Protein AF-A0A6J4V0L8-F1 (afdb_monomer)

Solvent-accessible surface area (backbone atoms only — not comparable to full-atom values): 10646 Å² total; per-residue (Å²): 138,89,77,54,76,63,41,54,50,49,51,54,47,43,74,77,41,36,65,67,68,64,63,65,54,92,87,59,83,80,76,45,71,62,44,50,62,72,48,39,64,60,46,48,53,51,47,26,63,73,67,69,48,90,54,61,67,59,54,55,60,49,71,51,46,66,70,88,64,70,88,82,52,56,73,68,59,44,50,50,42,61,62,67,74,52,66,67,54,38,51,46,66,67,51,53,67,58,80,78,50,54,73,67,57,45,47,61,35,38,54,52,34,54,76,58,66,43,70,53,59,52,73,92,54,89,58,65,38,69,93,61,48,82,76,66,94,78,67,88,80,75,70,78,78,82,76,76,86,85,82,80,82,89,81,80,80,87,84,88,80,90,88,136

Secondary structure (DSSP, 8-state):
----HHHHHHHHHHHHHHHHHHS--TTS----HHHHHH-HHHHHHHHHHHTT-S-HHHHHHHHTS--S-TTSS-HHHHHHHHT---HHHHHHHHHGGGGG--HHHHHHHHHHHHHTT--S--TT-SS--GGG--PPTTGGGS-PPPPP----------------

Organism: NCBI:txid543023

Structure (mmCIF, N/CA/C/O backbone):
data_AF-A0A6J4V0L8-F1
#
_entry.id   AF-A0A6J4V0L8-F1
#
lo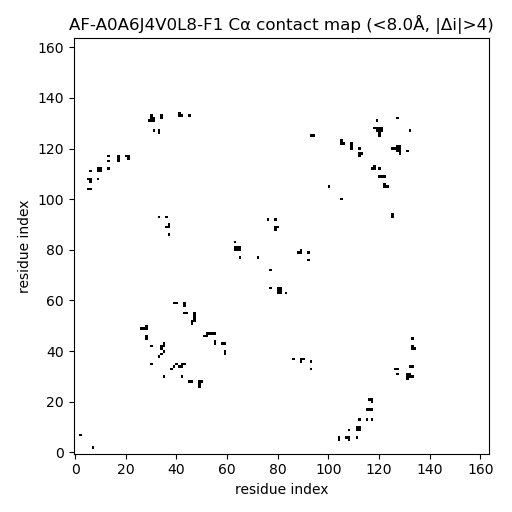op_
_atom_site.group_PDB
_atom_site.id
_atom_site.type_symbol
_atom_site.label_atom_id
_atom_site.label_alt_id
_atom_site.label_comp_id
_atom_site.label_asym_id
_atom_site.label_entity_id
_atom_site.label_seq_id
_atom_site.pdbx_PDB_ins_code
_atom_site.Cartn_x
_atom_site.Cartn_y
_atom_site.Cartn_z
_atom_site.occupancy
_atom_site.B_iso_or_equiv
_atom_site.auth_seq_id
_atom_site.auth_comp_id
_atom_site.auth_asym_id
_atom_site.auth_atom_id
_atom_site.pdbx_PDB_model_num
ATOM 1 N N . LYS A 1 1 ? -21.314 11.875 13.851 1.00 51.97 1 LYS A N 1
ATOM 2 C CA . LYS A 1 1 ? -20.518 10.687 13.456 1.00 51.97 1 LYS A CA 1
ATOM 3 C C . LYS A 1 1 ? -19.274 10.633 14.338 1.00 51.97 1 LYS A C 1
ATOM 5 O O . LYS A 1 1 ? -18.525 11.602 14.340 1.00 51.97 1 LYS A O 1
ATOM 10 N N . SER A 1 2 ? -19.126 9.577 15.136 1.00 79.38 2 SER A N 1
ATOM 11 C CA . SER A 1 2 ? -17.981 9.306 16.020 1.00 79.38 2 SER A CA 1
ATOM 12 C C . SER A 1 2 ? -16.855 8.596 15.253 1.00 79.38 2 SER A C 1
ATOM 14 O O . SER A 1 2 ? -17.105 8.007 14.205 1.00 79.38 2 SER A O 1
ATOM 16 N N . GLY A 1 3 ? -15.617 8.694 15.739 1.00 83.56 3 GLY A N 1
ATOM 17 C CA . GLY A 1 3 ? -14.432 8.046 15.157 1.00 83.56 3 GLY A CA 1
ATOM 18 C C . GLY A 1 3 ? -13.237 8.997 15.079 1.00 83.56 3 GLY A C 1
ATOM 19 O O . GLY A 1 3 ? -13.414 10.189 14.820 1.00 83.56 3 GLY A O 1
ATOM 20 N N . SER A 1 4 ? -12.030 8.491 15.320 1.00 93.38 4 SER A N 1
ATOM 21 C CA . SER A 1 4 ? -10.771 9.236 15.243 1.00 93.38 4 SER A CA 1
ATOM 22 C C . SER A 1 4 ? -10.472 9.695 13.811 1.00 93.38 4 SER A C 1
ATOM 24 O O . SER A 1 4 ? -11.084 9.248 12.836 1.00 93.38 4 SER A O 1
ATOM 26 N N . LYS A 1 5 ? -9.516 10.618 13.650 1.00 93.94 5 LYS A N 1
ATOM 27 C CA . LYS A 1 5 ? -9.082 11.061 12.315 1.00 93.94 5 LYS A CA 1
ATOM 28 C C . LYS A 1 5 ? -8.526 9.892 11.491 1.00 93.94 5 LYS A C 1
ATOM 30 O O . LYS A 1 5 ? -8.813 9.828 10.300 1.00 93.94 5 LYS A O 1
ATOM 35 N N . LEU A 1 6 ? -7.790 8.980 12.132 1.00 94.56 6 LEU A N 1
ATOM 36 C CA . LEU A 1 6 ? -7.245 7.783 11.496 1.00 94.56 6 LEU A CA 1
ATOM 37 C C . LEU A 1 6 ? -8.363 6.852 11.022 1.00 94.56 6 LEU A C 1
ATOM 39 O O . LEU A 1 6 ? -8.401 6.526 9.844 1.00 94.56 6 LEU A O 1
ATOM 43 N N . GLN A 1 7 ? -9.317 6.509 11.895 1.00 96.00 7 GLN A N 1
ATOM 44 C CA . GLN A 1 7 ? -10.441 5.629 11.550 1.00 96.00 7 GLN A CA 1
ATOM 45 C C . GLN A 1 7 ? -11.244 6.165 10.365 1.00 96.00 7 GLN A C 1
ATOM 47 O O . GLN A 1 7 ? -11.571 5.423 9.446 1.00 96.00 7 GLN A O 1
ATOM 52 N N . ARG A 1 8 ? -11.528 7.474 10.348 1.00 96.19 8 ARG A N 1
ATOM 53 C CA . ARG A 1 8 ? -12.232 8.101 9.220 1.00 96.19 8 ARG A CA 1
ATOM 54 C C . ARG A 1 8 ? -11.422 8.039 7.925 1.00 96.19 8 ARG A C 1
ATOM 56 O O . ARG A 1 8 ? -12.012 7.829 6.875 1.00 96.19 8 ARG A O 1
ATOM 63 N N . GLY A 1 9 ? -10.103 8.213 8.003 1.00 95.56 9 GLY A N 1
ATOM 64 C CA . GLY A 1 9 ? -9.216 8.084 6.846 1.00 95.56 9 GLY A CA 1
ATOM 65 C C . GLY A 1 9 ? -9.132 6.650 6.322 1.00 95.56 9 GLY A C 1
ATOM 66 O O . GLY A 1 9 ? -9.205 6.441 5.118 1.00 95.56 9 GLY A O 1
ATOM 67 N N . VAL A 1 10 ? -9.040 5.661 7.213 1.00 96.00 10 VAL A N 1
ATOM 68 C CA . VAL A 1 10 ? -9.024 4.238 6.840 1.00 96.00 10 VAL A CA 1
ATOM 69 C C . VAL A 1 10 ? -10.362 3.814 6.245 1.00 96.00 10 VAL A C 1
ATOM 71 O O . VAL A 1 10 ? -10.379 3.138 5.224 1.00 96.00 10 VAL A O 1
ATOM 74 N N . LEU A 1 11 ? -11.480 4.268 6.816 1.00 96.50 11 LEU A N 1
ATOM 75 C CA . LEU A 1 11 ? -12.808 4.038 6.250 1.00 96.50 11 LEU A CA 1
ATOM 76 C C . LEU A 1 11 ? -12.931 4.619 4.835 1.00 96.50 11 LEU A C 1
ATOM 78 O O . LEU A 1 11 ? -13.368 3.919 3.930 1.00 96.50 11 LEU A O 1
ATOM 82 N N . ASP A 1 12 ? -12.532 5.878 4.637 1.00 96.88 12 ASP A N 1
ATOM 83 C CA . ASP A 1 12 ? -12.536 6.522 3.316 1.00 96.88 12 ASP A CA 1
ATOM 84 C C . ASP A 1 12 ? -11.662 5.761 2.310 1.00 96.88 12 ASP A C 1
ATOM 86 O O . ASP A 1 12 ? -12.068 5.502 1.177 1.00 96.88 12 ASP A O 1
ATOM 90 N N . TRP A 1 13 ? -10.487 5.307 2.748 1.00 96.12 13 TRP A N 1
ATOM 91 C CA . TRP A 1 13 ? -9.620 4.470 1.931 1.00 96.12 13 TRP A CA 1
ATOM 92 C C . TRP A 1 13 ? -10.283 3.132 1.568 1.00 96.12 13 TRP A C 1
ATOM 94 O O . TRP A 1 13 ? -10.241 2.742 0.401 1.00 96.12 13 TRP A O 1
ATOM 104 N N . CYS A 1 14 ? -10.954 2.459 2.508 1.00 96.25 14 CYS A N 1
ATOM 105 C CA . CYS A 1 14 ? -11.680 1.212 2.237 1.00 96.25 14 CYS A CA 1
ATOM 106 C C . CYS A 1 14 ? -12.813 1.418 1.229 1.00 96.25 14 CYS A C 1
ATOM 108 O O . CYS A 1 14 ? -13.003 0.595 0.337 1.00 96.25 14 CYS A O 1
ATOM 110 N N . LEU A 1 15 ? -13.547 2.527 1.327 1.00 95.25 15 LEU A N 1
ATOM 111 C CA . LEU A 1 15 ? -14.619 2.844 0.383 1.00 95.25 15 LEU A CA 1
ATOM 112 C C . LEU A 1 15 ? -14.095 2.984 -1.053 1.00 95.25 15 LEU A C 1
ATOM 114 O O . LEU A 1 15 ? -14.767 2.549 -1.982 1.00 95.25 15 LEU A O 1
ATOM 118 N N . HIS A 1 16 ? -12.887 3.523 -1.235 1.00 93.81 16 HIS A N 1
ATOM 119 C CA . HIS A 1 16 ? -12.269 3.655 -2.556 1.00 93.81 16 HIS A CA 1
ATOM 120 C C . HIS A 1 16 ? -11.556 2.386 -3.051 1.00 93.81 16 HIS A C 1
ATOM 122 O O . HIS A 1 16 ? -11.431 2.209 -4.260 1.00 93.81 16 HIS A O 1
ATOM 128 N N . ASN A 1 17 ? -11.071 1.519 -2.153 1.00 94.38 17 ASN A N 1
ATOM 129 C CA . ASN A 1 17 ? -10.163 0.421 -2.518 1.00 94.38 17 ASN A CA 1
ATOM 130 C C . ASN A 1 17 ? -10.715 -0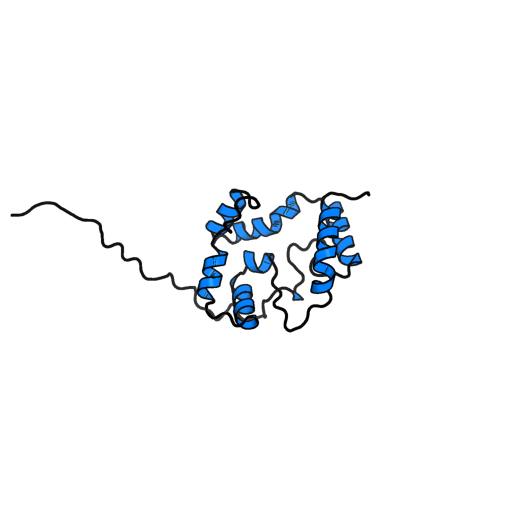.989 -2.250 1.00 94.38 17 ASN A C 1
ATOM 132 O O . ASN A 1 17 ? -10.101 -1.964 -2.667 1.00 94.38 17 ASN A O 1
ATOM 136 N N . SER A 1 18 ? -11.858 -1.134 -1.578 1.00 92.44 18 SER A N 1
ATOM 137 C CA . SER A 1 18 ? -12.388 -2.453 -1.194 1.00 92.44 18 SER A CA 1
ATOM 138 C C . SER A 1 18 ? -12.694 -3.355 -2.385 1.00 92.44 18 SER A C 1
ATOM 140 O O . SER A 1 18 ? -12.237 -4.492 -2.400 1.00 92.44 18 SER A O 1
ATOM 142 N N . VAL A 1 19 ? -13.415 -2.855 -3.390 1.00 91.25 19 VAL A N 1
ATOM 143 C CA . VAL A 1 19 ? -13.728 -3.619 -4.610 1.00 91.25 19 VAL A CA 1
ATOM 144 C C . VAL A 1 19 ? -12.450 -4.084 -5.318 1.00 91.25 19 VAL A C 1
ATOM 146 O O . VAL A 1 19 ? -12.254 -5.294 -5.415 1.00 91.25 19 VAL A O 1
ATOM 149 N N . PRO A 1 20 ? -11.525 -3.187 -5.726 1.00 91.00 20 PRO A N 1
ATOM 150 C CA . PRO A 1 20 ? -10.331 -3.615 -6.445 1.00 91.00 20 PRO A CA 1
ATOM 151 C C . PRO A 1 20 ? -9.411 -4.537 -5.635 1.00 91.00 20 PRO A C 1
ATOM 153 O O . PRO A 1 20 ? -8.681 -5.316 -6.230 1.00 91.00 20 PRO A O 1
ATOM 156 N N . LEU A 1 21 ? -9.414 -4.467 -4.299 1.00 90.12 21 LEU A N 1
ATOM 157 C CA . LEU A 1 21 ? -8.565 -5.327 -3.466 1.00 90.12 21 LEU A CA 1
ATOM 158 C C . LEU A 1 21 ? -9.176 -6.696 -3.159 1.00 90.12 21 LEU A C 1
ATOM 160 O O . LEU A 1 21 ? -8.433 -7.646 -2.912 1.00 90.12 21 LEU A O 1
ATOM 164 N N . ARG A 1 22 ? -10.505 -6.805 -3.162 1.00 87.31 22 ARG A N 1
ATOM 165 C CA . ARG A 1 22 ? -11.209 -8.078 -2.957 1.00 87.31 22 ARG A CA 1
ATOM 166 C C . ARG A 1 22 ? -11.311 -8.890 -4.236 1.00 87.31 22 ARG A C 1
ATOM 168 O O . ARG A 1 22 ? -11.246 -10.113 -4.192 1.00 87.31 22 ARG A O 1
ATOM 175 N N . GLU A 1 23 ? -11.457 -8.204 -5.359 1.00 89.81 23 GLU A N 1
ATOM 176 C CA . GLU A 1 23 ? -11.699 -8.802 -6.671 1.00 89.81 23 GLU A CA 1
ATOM 177 C C . GLU A 1 23 ? -10.454 -8.686 -7.554 1.00 89.81 23 GLU A C 1
ATOM 179 O O . GLU A 1 23 ? -10.546 -8.393 -8.739 1.00 89.81 23 GLU A O 1
ATOM 184 N N . ILE A 1 24 ? -9.264 -8.882 -6.972 1.00 89.75 24 ILE A N 1
ATOM 185 C CA . ILE A 1 24 ? -8.016 -8.822 -7.738 1.00 89.75 24 ILE A CA 1
ATOM 186 C C . ILE A 1 24 ? -8.018 -9.925 -8.785 1.00 89.75 24 ILE A C 1
ATOM 188 O O . ILE A 1 24 ? -7.971 -11.117 -8.467 1.00 89.75 24 ILE A O 1
ATOM 192 N N . GLU A 1 25 ? -7.997 -9.503 -10.040 1.00 88.12 25 GLU A N 1
ATOM 193 C CA . GLU A 1 25 ? -7.882 -10.393 -11.177 1.00 88.12 25 GLU A CA 1
ATOM 194 C C . GLU A 1 25 ? -6.419 -10.608 -11.571 1.00 88.12 25 GLU A C 1
ATOM 196 O O . GLU A 1 25 ? -5.523 -9.799 -11.315 1.00 88.12 25 GLU A O 1
ATOM 201 N N . SER A 1 26 ? -6.161 -11.750 -12.207 1.00 84.69 26 SER A N 1
ATOM 202 C CA . SER A 1 26 ? -4.801 -12.159 -12.566 1.00 84.69 26 SER A CA 1
ATOM 203 C C . SER A 1 26 ? -4.133 -11.248 -13.596 1.00 84.69 26 SER A C 1
ATOM 205 O O . SER A 1 26 ? -2.911 -11.273 -13.716 1.00 84.69 26 SER A O 1
ATOM 207 N N . ASP A 1 27 ? -4.898 -10.470 -14.359 1.00 87.69 27 ASP A N 1
ATOM 208 C CA . ASP A 1 27 ? -4.447 -9.521 -15.378 1.00 87.69 27 ASP A CA 1
ATOM 209 C C . ASP A 1 27 ? -4.130 -8.128 -14.805 1.00 87.69 27 ASP A C 1
ATOM 211 O O . ASP A 1 27 ? -3.500 -7.319 -15.487 1.00 87.69 27 ASP A O 1
ATOM 215 N N . TRP A 1 28 ? -4.448 -7.868 -13.537 1.00 92.25 28 TRP A N 1
ATOM 216 C CA . TRP A 1 28 ? -4.132 -6.599 -12.893 1.00 92.25 28 TRP A CA 1
ATOM 217 C C . TRP A 1 28 ? -2.666 -6.532 -12.460 1.00 92.25 28 TRP A C 1
ATOM 219 O O . TRP A 1 28 ? -2.067 -7.512 -12.012 1.00 92.25 28 TRP A O 1
ATOM 229 N N . ALA A 1 29 ? -2.074 -5.344 -12.585 1.00 91.94 29 ALA A N 1
ATOM 230 C CA . ALA A 1 29 ? -0.737 -5.057 -12.079 1.00 91.94 29 ALA A CA 1
ATOM 231 C C . ALA A 1 29 ? -0.850 -4.432 -10.682 1.00 91.94 29 ALA A C 1
ATOM 233 O O . ALA A 1 29 ? -1.125 -3.237 -10.550 1.00 91.94 29 ALA A O 1
ATOM 234 N N . VAL A 1 30 ? -0.658 -5.237 -9.635 1.00 92.69 30 VAL A N 1
ATOM 235 C CA . VAL A 1 30 ? -0.769 -4.780 -8.243 1.00 92.69 30 VAL A CA 1
ATOM 236 C C . VAL A 1 30 ? 0.620 -4.585 -7.656 1.00 92.69 30 VAL A C 1
ATOM 238 O O . VAL A 1 30 ? 1.441 -5.499 -7.625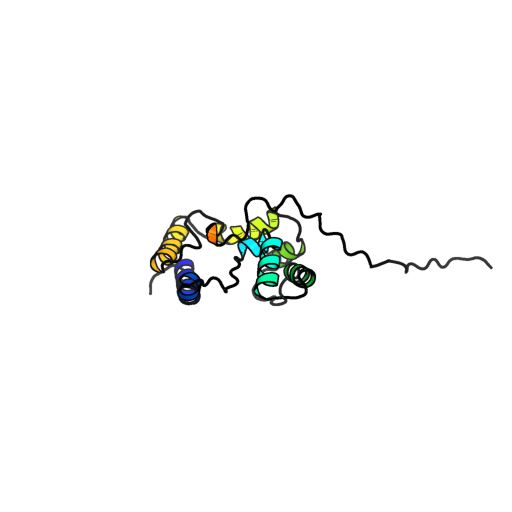 1.00 92.69 30 VAL A O 1
ATOM 241 N N . VAL A 1 31 ? 0.880 -3.376 -7.168 1.00 93.44 31 VAL A N 1
ATOM 242 C CA . VAL A 1 31 ? 2.151 -3.003 -6.549 1.00 93.44 31 VAL A CA 1
ATOM 243 C C . VAL A 1 31 ? 1.873 -2.223 -5.275 1.00 93.44 31 VAL A C 1
ATOM 245 O O . VAL A 1 31 ? 1.040 -1.318 -5.258 1.00 93.44 31 VAL A O 1
ATOM 248 N N . THR A 1 32 ? 2.598 -2.547 -4.211 1.00 93.50 32 THR A N 1
ATOM 249 C CA . 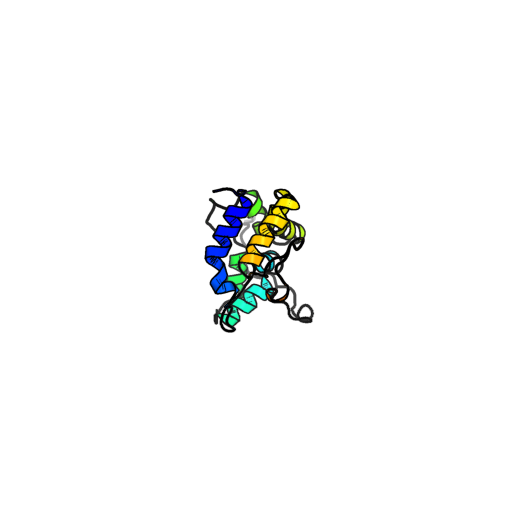THR A 1 32 ? 2.493 -1.849 -2.929 1.00 93.50 32 THR A CA 1
ATOM 250 C C . THR A 1 32 ? 3.484 -0.693 -2.853 1.00 93.50 32 THR A C 1
ATOM 252 O O . THR A 1 32 ? 4.573 -0.721 -3.439 1.00 93.50 32 THR A O 1
ATOM 255 N N . TYR A 1 33 ? 3.112 0.353 -2.118 1.00 91.56 33 TYR A N 1
ATOM 256 C CA . TYR A 1 33 ? 3.979 1.512 -1.923 1.00 91.56 33 TYR A CA 1
ATOM 257 C C . TYR A 1 33 ? 5.286 1.115 -1.221 1.00 91.56 33 TYR A C 1
ATOM 259 O O . TYR A 1 33 ? 6.367 1.572 -1.589 1.00 91.56 33 TYR A O 1
ATOM 267 N N . GLU A 1 34 ? 5.199 0.210 -0.251 1.00 92.56 34 GLU A N 1
ATOM 268 C CA . GLU A 1 34 ? 6.328 -0.301 0.514 1.00 92.56 34 GLU A CA 1
ATOM 269 C C . GLU A 1 34 ? 7.321 -1.039 -0.385 1.00 92.56 34 GLU A C 1
ATOM 271 O O . GLU A 1 34 ? 8.526 -0.818 -0.260 1.00 92.56 34 GLU A O 1
ATOM 276 N N . GLN A 1 35 ? 6.841 -1.849 -1.337 1.00 91.81 35 GLN A N 1
ATOM 277 C CA . GLN A 1 35 ? 7.700 -2.492 -2.332 1.00 91.81 35 GLN A CA 1
ATOM 278 C C . GLN A 1 35 ? 8.394 -1.442 -3.205 1.00 91.81 35 GLN A C 1
ATOM 280 O O . GLN A 1 35 ? 9.610 -1.506 -3.367 1.00 91.81 35 GLN A O 1
ATOM 285 N N . LEU A 1 36 ? 7.665 -0.448 -3.724 1.00 89.44 36 LEU A N 1
ATOM 286 C CA . LEU A 1 36 ? 8.253 0.611 -4.557 1.00 89.44 36 LEU A CA 1
ATOM 287 C C . LEU A 1 36 ? 9.342 1.402 -3.825 1.00 89.44 36 LEU A C 1
ATOM 289 O O . LEU A 1 36 ? 10.357 1.748 -4.424 1.00 89.44 36 LEU A O 1
ATOM 293 N N . VAL A 1 37 ? 9.158 1.677 -2.534 1.00 86.69 37 VAL A N 1
ATOM 294 C CA . VAL A 1 37 ? 10.134 2.430 -1.738 1.00 86.69 37 VAL A CA 1
ATOM 295 C C . VAL A 1 37 ? 11.327 1.563 -1.342 1.00 86.69 37 VAL A C 1
ATOM 297 O O . VAL A 1 37 ? 12.478 1.981 -1.489 1.00 86.69 37 VAL A O 1
ATOM 300 N N . LEU A 1 38 ? 11.081 0.359 -0.824 1.00 87.62 38 LEU A N 1
ATOM 301 C CA . LEU A 1 38 ? 12.129 -0.485 -0.250 1.00 87.62 38 LEU A CA 1
ATOM 302 C C . LEU A 1 38 ? 12.894 -1.254 -1.328 1.00 87.62 38 LEU A C 1
ATOM 304 O O . LEU A 1 38 ? 14.122 -1.300 -1.294 1.00 87.62 38 LEU A O 1
ATOM 308 N N . LYS A 1 39 ? 12.181 -1.814 -2.306 1.00 88.81 39 LYS A N 1
ATOM 309 C CA . LYS A 1 39 ? 12.713 -2.704 -3.343 1.00 88.81 39 LYS A CA 1
ATOM 310 C C . LYS A 1 39 ? 12.045 -2.411 -4.703 1.00 88.81 39 LYS A C 1
ATOM 312 O O . LYS A 1 39 ? 11.242 -3.210 -5.189 1.00 88.81 39 LYS A O 1
ATOM 317 N N . PRO A 1 40 ? 12.381 -1.274 -5.344 1.00 88.44 40 PRO A N 1
ATOM 318 C CA . PRO A 1 40 ? 11.712 -0.810 -6.563 1.00 88.44 40 PRO A CA 1
ATOM 319 C C . PRO A 1 40 ? 11.906 -1.721 -7.777 1.00 88.44 40 PRO A C 1
ATOM 321 O O . PRO A 1 40 ? 11.059 -1.721 -8.661 1.00 88.44 40 PRO A O 1
ATOM 324 N N . ARG A 1 41 ? 13.008 -2.481 -7.849 1.00 88.62 41 ARG A N 1
ATOM 325 C CA . ARG A 1 41 ? 13.346 -3.322 -9.013 1.00 88.62 41 ARG A CA 1
ATOM 326 C C . ARG A 1 41 ? 12.254 -4.361 -9.325 1.00 88.62 41 ARG A C 1
ATOM 328 O O . ARG A 1 41 ? 11.646 -4.206 -10.380 1.00 88.62 41 ARG A O 1
ATOM 335 N N . PRO A 1 42 ? 11.887 -5.284 -8.407 1.00 91.62 42 PRO A N 1
ATOM 336 C CA . PRO A 1 42 ? 10.783 -6.222 -8.640 1.00 91.62 42 PRO A CA 1
ATOM 337 C C . PRO A 1 42 ? 9.472 -5.557 -9.073 1.00 91.62 42 PRO A C 1
ATOM 339 O O . PRO A 1 42 ? 8.768 -6.067 -9.939 1.00 91.62 42 PRO A O 1
ATOM 342 N N . ALA A 1 43 ? 9.146 -4.396 -8.497 1.00 91.50 43 ALA A N 1
ATOM 343 C CA . ALA A 1 43 ? 7.941 -3.655 -8.852 1.00 91.50 43 ALA A CA 1
ATOM 344 C C . ALA A 1 43 ? 7.993 -3.088 -10.278 1.00 91.50 43 ALA A C 1
ATOM 346 O O . ALA A 1 43 ? 7.012 -3.188 -11.011 1.00 91.50 43 ALA A O 1
ATOM 347 N N . ILE A 1 44 ? 9.121 -2.498 -10.681 1.00 91.19 44 ILE A N 1
ATOM 348 C CA . ILE A 1 44 ? 9.298 -1.963 -12.036 1.00 91.19 44 ILE A CA 1
ATOM 349 C C . ILE A 1 44 ? 9.311 -3.076 -13.075 1.00 91.19 44 ILE A C 1
ATOM 351 O O . ILE A 1 44 ? 8.677 -2.917 -14.115 1.00 91.19 44 ILE A O 1
ATOM 355 N N . ASP A 1 45 ? 9.985 -4.188 -12.794 1.00 90.81 45 ASP A N 1
ATOM 356 C CA . ASP A 1 45 ? 10.029 -5.326 -13.710 1.00 90.81 45 ASP A CA 1
ATOM 357 C C . ASP A 1 45 ? 8.626 -5.910 -13.905 1.00 90.81 45 ASP A C 1
ATOM 359 O O . ASP A 1 45 ? 8.175 -6.050 -15.043 1.00 90.81 45 ASP A O 1
ATOM 363 N N . HIS A 1 46 ? 7.883 -6.104 -12.808 1.00 91.75 46 HIS A N 1
ATOM 364 C CA . HIS A 1 46 ? 6.489 -6.539 -12.851 1.00 91.75 46 HIS A CA 1
ATOM 365 C C . HIS A 1 46 ? 5.603 -5.590 -13.669 1.00 91.75 46 HIS A C 1
ATOM 367 O O . HIS A 1 46 ? 4.869 -6.039 -14.547 1.00 91.75 46 HIS A O 1
ATOM 373 N N . LEU A 1 47 ? 5.684 -4.277 -13.424 1.00 92.00 47 LEU A N 1
ATOM 374 C CA . LEU A 1 47 ? 4.897 -3.284 -14.163 1.00 92.00 47 LEU A CA 1
ATOM 375 C C . LEU A 1 47 ? 5.257 -3.259 -15.648 1.00 92.00 47 LEU A C 1
ATOM 377 O O . LEU A 1 47 ? 4.365 -3.205 -16.492 1.00 92.00 47 LEU A O 1
ATOM 381 N N . ALA A 1 48 ? 6.548 -3.292 -15.975 1.00 91.88 48 ALA A N 1
ATOM 382 C CA . ALA A 1 48 ? 7.004 -3.236 -17.355 1.00 91.88 48 ALA A CA 1
ATOM 383 C C . ALA A 1 48 ? 6.569 -4.469 -18.148 1.00 91.88 48 ALA A C 1
ATOM 385 O O . ALA A 1 48 ? 6.137 -4.336 -19.288 1.00 91.88 48 ALA A O 1
ATOM 386 N N . GLU A 1 49 ? 6.627 -5.650 -17.539 1.00 90.88 49 GLU A N 1
ATOM 387 C CA . GLU A 1 49 ? 6.161 -6.887 -18.163 1.00 90.88 49 GLU A CA 1
ATOM 388 C C . GLU A 1 49 ? 4.646 -6.901 -18.318 1.00 90.88 49 GLU A C 1
ATOM 390 O O . GLU A 1 49 ? 4.140 -7.148 -19.412 1.00 90.88 49 GLU A O 1
ATOM 395 N N . LYS A 1 50 ? 3.916 -6.583 -17.244 1.00 91.88 50 LYS A N 1
ATOM 396 C CA . LYS A 1 50 ? 2.454 -6.661 -17.229 1.00 91.88 50 LYS A CA 1
ATOM 397 C C . LYS A 1 50 ? 1.797 -5.655 -18.171 1.00 91.88 50 LYS A C 1
ATOM 399 O O . LYS A 1 50 ? 0.775 -5.963 -18.773 1.00 91.88 50 LYS A O 1
ATOM 404 N N . LEU A 1 51 ? 2.392 -4.470 -18.305 1.00 92.44 51 LEU A N 1
ATOM 405 C CA . LEU A 1 51 ? 1.881 -3.372 -19.129 1.00 92.44 51 LEU A CA 1
ATOM 406 C C . LEU A 1 51 ? 2.620 -3.232 -20.472 1.00 92.44 51 LEU A C 1
ATOM 408 O O . LEU A 1 51 ? 2.408 -2.246 -21.176 1.00 92.44 51 LEU A O 1
ATOM 412 N N . ALA A 1 52 ? 3.495 -4.185 -20.817 1.00 92.31 52 ALA A N 1
ATOM 413 C CA . ALA A 1 52 ? 4.321 -4.172 -22.027 1.00 92.31 52 ALA A CA 1
ATOM 414 C C . ALA A 1 52 ? 5.077 -2.840 -22.247 1.00 92.31 52 ALA A C 1
ATOM 416 O O . ALA A 1 52 ? 5.133 -2.305 -23.357 1.00 92.31 52 ALA A O 1
ATOM 417 N N . LEU A 1 53 ? 5.658 -2.280 -21.179 1.00 90.81 53 LEU A N 1
ATOM 418 C CA . LEU A 1 53 ? 6.384 -1.011 -21.239 1.00 90.81 53 LEU A CA 1
ATOM 419 C C . LEU A 1 53 ? 7.807 -1.237 -21.778 1.00 90.81 53 LEU A C 1
ATOM 421 O O . LEU A 1 53 ? 8.545 -2.064 -21.239 1.00 90.81 53 LEU A O 1
ATOM 425 N N . PRO A 1 54 ? 8.240 -0.476 -22.798 1.00 85.44 54 PRO A N 1
ATOM 426 C CA . PRO A 1 54 ? 9.465 -0.779 -23.540 1.00 85.44 54 PRO A CA 1
ATOM 427 C C . PRO A 1 54 ? 10.766 -0.408 -22.811 1.00 85.44 54 PRO A C 1
ATOM 429 O O . PRO A 1 54 ? 11.824 -0.917 -23.169 1.00 85.44 54 PRO A O 1
ATOM 432 N N . ASP A 1 55 ? 10.721 0.478 -21.810 1.00 87.19 55 ASP A N 1
ATOM 433 C CA . ASP A 1 55 ? 11.924 1.072 -21.212 1.00 87.19 55 ASP A CA 1
ATOM 434 C C . ASP A 1 55 ? 11.901 1.033 -19.673 1.00 87.19 55 ASP A C 1
ATOM 436 O O . ASP A 1 55 ? 11.489 1.978 -18.990 1.00 87.19 55 ASP A O 1
ATOM 440 N N . ARG A 1 56 ? 12.379 -0.090 -19.123 1.00 87.50 56 ARG A N 1
ATOM 441 C CA . ARG A 1 56 ? 12.538 -0.314 -17.674 1.00 87.50 56 ARG A CA 1
ATOM 442 C C . ARG A 1 56 ? 13.499 0.689 -17.027 1.00 87.50 56 ARG A C 1
ATOM 444 O O . ARG A 1 56 ? 13.259 1.143 -15.907 1.00 87.50 56 ARG A O 1
ATOM 451 N N . ALA A 1 57 ? 14.579 1.050 -17.723 1.00 85.00 57 ALA A N 1
ATOM 452 C CA . ALA A 1 57 ? 15.608 1.943 -17.195 1.00 85.00 57 ALA A CA 1
ATOM 453 C C . ALA A 1 57 ? 15.047 3.351 -16.969 1.00 85.00 57 ALA A C 1
ATOM 455 O O . ALA A 1 57 ? 15.271 3.958 -15.919 1.00 85.00 57 ALA A O 1
ATOM 456 N N . ARG A 1 58 ? 14.234 3.836 -17.911 1.00 86.19 58 ARG A N 1
ATOM 457 C CA . ARG A 1 58 ? 13.526 5.107 -17.775 1.00 86.19 58 ARG A CA 1
ATOM 458 C C . ARG A 1 58 ? 12.526 5.096 -16.623 1.00 86.19 58 ARG A C 1
ATOM 460 O O . ARG A 1 58 ? 12.481 6.069 -15.873 1.00 86.19 58 ARG A O 1
ATOM 467 N N . LEU A 1 59 ? 11.758 4.020 -16.438 1.00 84.81 59 LEU A N 1
ATOM 468 C CA . LEU A 1 59 ? 10.842 3.897 -15.293 1.00 84.81 59 LEU A CA 1
ATOM 469 C C . LEU A 1 59 ? 11.595 3.981 -13.960 1.00 84.81 59 LEU A C 1
ATOM 471 O O . LEU A 1 59 ? 11.202 4.739 -13.071 1.00 84.81 59 LEU A O 1
ATOM 475 N N . MET A 1 60 ? 12.723 3.275 -13.854 1.00 84.12 60 MET A N 1
ATOM 476 C CA . MET A 1 60 ? 13.578 3.310 -12.668 1.00 84.12 60 MET A CA 1
ATOM 477 C C . MET A 1 60 ? 14.137 4.715 -12.395 1.00 84.12 60 MET A C 1
ATOM 479 O O . MET A 1 60 ? 14.094 5.188 -11.261 1.00 84.12 60 MET A O 1
ATOM 483 N N . ALA A 1 61 ? 14.602 5.416 -13.433 1.00 81.31 61 ALA A N 1
ATOM 484 C CA . ALA A 1 61 ? 15.105 6.786 -13.315 1.00 81.31 61 ALA A CA 1
ATOM 485 C C . ALA A 1 61 ? 14.015 7.798 -12.911 1.00 81.31 61 ALA A C 1
ATOM 487 O O . ALA A 1 61 ? 14.308 8.827 -12.304 1.00 81.31 61 ALA A O 1
ATOM 488 N N . HIS A 1 62 ? 12.748 7.525 -13.233 1.00 79.19 62 HIS A N 1
ATOM 489 C CA . HIS A 1 62 ? 11.631 8.367 -12.812 1.00 79.19 62 HIS A CA 1
ATOM 490 C C . HIS A 1 62 ? 11.215 8.139 -11.355 1.00 79.19 62 HIS A C 1
ATOM 492 O O . HIS A 1 62 ? 10.764 9.093 -10.724 1.00 79.19 62 HIS A O 1
ATOM 498 N N . LEU A 1 63 ? 11.393 6.936 -10.799 1.00 73.69 63 LEU A N 1
ATOM 499 C CA . LEU A 1 63 ? 11.077 6.659 -9.391 1.00 73.69 63 LEU A CA 1
ATOM 500 C C . LEU A 1 63 ? 11.981 7.415 -8.410 1.00 73.69 63 LEU A C 1
ATOM 502 O O . LEU A 1 63 ? 11.529 7.814 -7.340 1.00 73.69 63 LEU A O 1
ATOM 506 N N . THR A 1 64 ? 13.248 7.628 -8.767 1.00 62.66 64 THR A N 1
ATOM 507 C CA . THR A 1 64 ? 14.207 8.371 -7.932 1.00 62.66 64 THR A CA 1
ATOM 508 C C . THR A 1 64 ? 14.003 9.883 -8.003 1.00 62.66 64 THR A C 1
ATOM 510 O O . THR A 1 64 ? 14.530 10.628 -7.178 1.00 62.66 64 THR A O 1
ATOM 513 N N . ARG A 1 65 ? 13.207 10.360 -8.965 1.00 60.09 65 ARG A N 1
ATOM 514 C CA . ARG A 1 65 ? 12.880 11.773 -9.115 1.00 60.09 65 ARG A CA 1
ATOM 515 C C . ARG A 1 65 ? 11.654 12.089 -8.268 1.00 60.09 65 ARG A C 1
ATOM 517 O O . ARG A 1 65 ? 10.542 11.699 -8.616 1.00 60.09 65 ARG A O 1
ATOM 524 N N . ALA A 1 66 ? 11.847 12.835 -7.178 1.00 51.84 66 ALA A N 1
ATOM 525 C CA . ALA A 1 66 ? 10.745 13.334 -6.363 1.00 51.84 66 ALA A CA 1
ATOM 526 C C . ALA A 1 66 ? 9.650 13.942 -7.263 1.00 51.84 66 ALA A C 1
ATOM 528 O O . ALA A 1 66 ? 9.924 14.771 -8.140 1.00 51.84 66 ALA A O 1
ATOM 529 N N . SER A 1 67 ? 8.405 13.491 -7.081 1.00 47.28 67 SER A N 1
ATOM 530 C CA . SER A 1 67 ? 7.270 13.974 -7.869 1.00 47.28 67 SER A CA 1
ATOM 531 C C . SER A 1 67 ? 7.199 15.504 -7.807 1.00 47.28 67 SER A C 1
ATOM 533 O O . SER A 1 67 ? 7.293 16.100 -6.734 1.00 47.28 67 SER A O 1
ATOM 535 N N . ARG A 1 68 ? 6.989 16.160 -8.961 1.00 42.09 68 ARG A N 1
ATOM 536 C CA . ARG A 1 68 ? 6.836 17.629 -9.084 1.00 42.09 68 ARG A CA 1
ATOM 537 C C . ARG A 1 68 ? 5.675 18.199 -8.251 1.00 42.09 68 ARG A C 1
ATOM 539 O O . ARG A 1 68 ? 5.538 19.418 -8.169 1.00 42.09 68 ARG A O 1
ATOM 546 N N . VAL A 1 69 ? 4.855 17.354 -7.624 1.00 44.09 69 VAL A N 1
ATOM 547 C CA . VAL A 1 69 ? 3.774 17.743 -6.712 1.00 44.09 69 VAL A CA 1
ATOM 548 C C . VAL A 1 69 ? 4.361 18.138 -5.347 1.00 44.09 69 VAL A C 1
ATOM 550 O O . VAL A 1 69 ? 4.285 17.411 -4.360 1.00 44.09 69 VAL A O 1
ATOM 553 N N . LYS A 1 70 ? 4.947 19.339 -5.289 1.00 43.00 70 LYS A N 1
ATOM 554 C CA . LYS A 1 70 ? 5.615 19.910 -4.102 1.00 43.00 70 LYS A CA 1
ATOM 555 C C . LYS A 1 70 ? 4.689 20.182 -2.902 1.00 43.00 70 LYS A C 1
ATOM 557 O O . LYS A 1 70 ? 5.178 20.524 -1.836 1.00 43.00 70 LYS A O 1
ATOM 562 N N . HIS A 1 71 ? 3.370 20.038 -3.052 1.00 44.66 71 HIS A N 1
ATOM 563 C CA . HIS A 1 71 ? 2.388 20.430 -2.030 1.00 44.66 71 HIS A CA 1
ATOM 564 C C . HIS A 1 71 ? 1.984 19.309 -1.056 1.00 44.66 71 HIS A C 1
ATOM 566 O O . HIS A 1 71 ? 1.327 19.597 -0.061 1.00 44.66 71 HIS A O 1
ATOM 572 N N . LYS A 1 72 ? 2.336 18.040 -1.328 1.00 45.62 72 LYS A N 1
ATOM 573 C CA . LYS A 1 72 ? 1.937 16.883 -0.493 1.00 45.62 72 LYS A CA 1
ATOM 574 C C . LYS A 1 72 ? 3.095 16.161 0.203 1.00 45.62 72 LYS A C 1
ATOM 576 O O . LYS A 1 72 ? 2.850 15.317 1.060 1.00 45.62 72 LYS A O 1
ATOM 581 N N . SER A 1 73 ? 4.338 16.479 -0.144 1.00 48.94 73 SER A N 1
ATOM 582 C CA . SER A 1 73 ? 5.532 15.850 0.425 1.00 48.94 73 SER A CA 1
ATOM 583 C C . SER A 1 73 ? 6.336 16.907 1.170 1.00 48.94 73 SER A C 1
ATOM 585 O O . SER A 1 73 ? 6.756 17.892 0.569 1.00 48.94 73 SER A O 1
ATOM 587 N N . ASN A 1 74 ? 6.552 16.718 2.472 1.00 56.75 74 ASN A N 1
ATOM 588 C CA . ASN A 1 74 ? 7.407 17.614 3.251 1.00 56.75 74 ASN A CA 1
ATOM 589 C C . ASN A 1 74 ? 8.833 17.599 2.669 1.00 56.75 74 ASN A C 1
ATOM 591 O O . ASN A 1 74 ? 9.276 16.571 2.152 1.00 56.75 74 ASN A O 1
ATOM 595 N N . ALA A 1 75 ? 9.569 18.710 2.790 1.00 59.03 75 ALA A N 1
ATOM 596 C CA . ALA A 1 75 ? 10.939 18.847 2.272 1.00 59.03 75 ALA A CA 1
ATOM 597 C C . ALA A 1 75 ? 11.882 17.713 2.737 1.00 59.03 75 ALA A C 1
ATOM 599 O O . ALA A 1 75 ? 12.770 17.281 2.009 1.00 59.03 75 ALA A O 1
ATOM 600 N N . GLU A 1 76 ? 11.627 17.175 3.930 1.00 60.78 76 GLU A N 1
ATOM 601 C CA . GLU A 1 76 ? 12.300 16.002 4.492 1.00 60.78 76 GLU A CA 1
ATOM 602 C C . GLU A 1 76 ? 12.083 14.723 3.656 1.00 60.78 76 GLU A C 1
ATOM 604 O O . GLU A 1 76 ? 13.032 14.000 3.370 1.00 60.78 76 GLU A O 1
ATOM 609 N N . THR A 1 77 ? 10.852 14.460 3.207 1.00 63.38 77 THR A N 1
ATOM 610 C CA . THR A 1 77 ? 10.510 13.289 2.381 1.00 63.38 77 THR A CA 1
ATOM 611 C C . THR A 1 77 ? 11.127 13.379 0.988 1.00 63.38 77 THR A C 1
ATOM 613 O O . THR A 1 77 ? 11.557 12.364 0.450 1.00 63.38 77 THR A O 1
ATOM 616 N N . GLN A 1 78 ? 11.214 14.584 0.418 1.00 63.06 78 GLN A N 1
ATOM 617 C CA . GLN A 1 78 ? 11.869 14.801 -0.877 1.00 63.06 78 GLN A CA 1
ATOM 618 C C . GLN A 1 78 ? 13.370 14.520 -0.788 1.00 63.06 78 GLN A C 1
ATOM 620 O O . GLN A 1 78 ? 13.891 13.736 -1.577 1.00 63.06 78 GLN A O 1
ATOM 625 N N . LYS A 1 79 ? 14.035 15.059 0.241 1.00 63.12 79 LYS A N 1
ATOM 626 C CA . LYS A 1 79 ? 15.469 14.845 0.461 1.00 63.12 79 LYS A CA 1
ATOM 627 C C . LYS A 1 79 ? 15.807 13.367 0.698 1.00 63.12 79 LYS A C 1
ATOM 629 O O . LYS A 1 79 ? 16.811 12.897 0.183 1.00 63.12 79 LYS A O 1
ATOM 634 N N . LEU A 1 80 ? 14.952 12.626 1.415 1.00 63.19 80 LEU A N 1
ATOM 635 C CA . LEU A 1 80 ? 15.128 11.186 1.665 1.00 63.19 80 LEU A CA 1
ATOM 636 C C . LEU A 1 80 ? 14.996 10.326 0.396 1.00 63.19 80 LEU A C 1
ATOM 638 O O . LEU A 1 80 ? 15.678 9.309 0.280 1.00 63.19 80 LEU A O 1
ATOM 642 N N . LEU A 1 81 ? 14.136 10.720 -0.550 1.00 63.22 81 LEU A N 1
ATOM 643 C CA . LEU A 1 81 ? 13.989 10.028 -1.836 1.00 63.22 81 LEU A CA 1
ATOM 644 C C . LEU A 1 81 ? 15.152 10.349 -2.787 1.00 63.22 81 LEU A C 1
ATOM 646 O O . LEU A 1 81 ? 15.631 9.456 -3.481 1.00 63.22 81 LEU A O 1
ATOM 650 N N . GLU A 1 82 ? 15.645 11.590 -2.767 1.00 62.38 82 GLU A N 1
ATOM 651 C CA . GLU A 1 82 ? 16.779 12.043 -3.584 1.00 62.38 82 GLU A CA 1
ATOM 652 C C . GLU A 1 82 ? 18.122 11.467 -3.111 1.00 62.38 82 GLU A C 1
ATOM 654 O O . GLU A 1 82 ? 18.968 11.137 -3.939 1.00 62.38 82 GLU A O 1
ATOM 659 N N . THR A 1 83 ? 18.323 11.271 -1.799 1.00 58.06 83 THR A N 1
ATOM 660 C CA . THR A 1 83 ? 19.540 10.619 -1.278 1.00 58.06 83 THR A CA 1
ATOM 661 C C . THR A 1 83 ? 19.541 9.100 -1.444 1.00 58.06 83 THR A C 1
ATOM 663 O O . THR A 1 83 ? 20.557 8.482 -1.147 1.00 58.06 83 THR A O 1
ATOM 666 N N . GLY A 1 84 ? 18.432 8.518 -1.923 1.00 52.88 84 GLY A N 1
ATOM 667 C CA . GLY A 1 84 ? 18.335 7.386 -2.856 1.00 52.88 84 GLY A CA 1
ATOM 668 C C . GLY A 1 84 ? 18.953 6.025 -2.516 1.00 52.88 84 GLY A C 1
ATOM 669 O O . GLY A 1 84 ? 18.394 5.019 -2.934 1.00 52.88 84 GLY A O 1
ATOM 670 N N . HIS A 1 85 ? 20.051 5.933 -1.779 1.00 58.53 85 HIS A N 1
ATOM 671 C CA . HIS A 1 85 ? 20.826 4.706 -1.575 1.00 58.53 85 HIS A CA 1
ATOM 672 C C . HIS A 1 85 ? 20.823 4.211 -0.127 1.00 58.53 85 HIS A C 1
ATOM 674 O O . HIS A 1 85 ? 21.233 3.084 0.128 1.00 58.53 85 HIS A O 1
ATOM 680 N N . ASP A 1 86 ? 20.335 5.018 0.816 1.00 72.69 86 ASP A N 1
ATOM 681 C CA . ASP A 1 86 ? 20.260 4.624 2.219 1.00 72.69 86 ASP A CA 1
ATOM 682 C C . ASP A 1 86 ? 18.974 3.825 2.490 1.00 72.69 86 ASP A C 1
ATOM 684 O O . ASP A 1 86 ? 17.855 4.347 2.518 1.00 72.69 86 ASP A O 1
ATOM 688 N N . GLU A 1 87 ? 19.140 2.521 2.690 1.00 75.50 87 GLU A N 1
ATOM 689 C CA . GLU A 1 87 ? 18.063 1.605 3.056 1.00 75.50 87 GLU A CA 1
ATOM 690 C C . GLU A 1 87 ? 17.370 2.025 4.363 1.00 75.50 87 GLU A C 1
ATOM 692 O O . GLU A 1 87 ? 16.148 1.897 4.500 1.00 75.50 87 GLU A O 1
ATOM 697 N N . SER A 1 88 ? 18.121 2.593 5.312 1.00 79.00 88 SER A N 1
ATOM 698 C CA . SER A 1 88 ? 17.579 3.040 6.595 1.00 79.00 88 SER A CA 1
ATOM 699 C C . SER A 1 88 ? 16.653 4.250 6.425 1.00 79.00 88 SER A C 1
ATOM 701 O O . SER A 1 88 ? 15.575 4.295 7.024 1.00 79.00 88 SER A O 1
ATOM 703 N N . ALA A 1 89 ? 17.006 5.184 5.537 1.00 79.12 89 ALA A N 1
ATOM 704 C CA . ALA A 1 89 ? 16.172 6.318 5.149 1.00 79.12 89 ALA A CA 1
ATOM 705 C C . ALA A 1 89 ? 14.840 5.868 4.526 1.00 79.12 89 ALA A C 1
ATOM 707 O O . ALA A 1 89 ? 13.773 6.356 4.906 1.00 79.12 89 ALA A O 1
ATOM 708 N N . ARG A 1 90 ? 14.880 4.888 3.618 1.00 81.94 90 ARG A N 1
ATOM 709 C CA . ARG A 1 90 ? 13.680 4.323 2.976 1.00 81.94 90 ARG A CA 1
ATOM 710 C C . ARG A 1 90 ? 12.780 3.594 3.973 1.00 81.94 90 ARG A C 1
ATOM 712 O O . ARG A 1 90 ? 11.569 3.804 3.968 1.00 81.94 90 ARG A O 1
ATOM 719 N N . ARG A 1 91 ? 13.355 2.805 4.890 1.00 85.69 91 ARG A N 1
ATOM 720 C CA . ARG A 1 91 ? 12.594 2.162 5.978 1.00 85.69 91 ARG A CA 1
ATOM 721 C C . ARG A 1 91 ? 11.902 3.187 6.874 1.00 85.69 91 ARG A C 1
ATOM 723 O O . ARG A 1 91 ? 10.743 2.980 7.222 1.00 85.69 91 ARG A O 1
ATOM 730 N N . ARG A 1 92 ? 12.553 4.316 7.181 1.00 85.81 92 ARG A N 1
ATOM 731 C CA . ARG A 1 92 ? 11.928 5.420 7.937 1.00 85.81 92 ARG A CA 1
ATOM 732 C C . ARG A 1 92 ? 10.724 6.021 7.217 1.00 85.81 92 ARG A C 1
ATOM 734 O O . ARG A 1 92 ? 9.762 6.383 7.884 1.00 85.81 92 ARG A O 1
ATOM 741 N N . LEU A 1 93 ? 10.742 6.126 5.885 1.00 84.56 93 LEU A N 1
ATOM 742 C CA . LEU A 1 93 ? 9.584 6.619 5.124 1.00 84.56 93 LEU A CA 1
ATOM 743 C C . LEU A 1 93 ? 8.365 5.709 5.287 1.00 84.56 93 LEU A C 1
ATOM 745 O O . LEU A 1 93 ? 7.254 6.210 5.445 1.00 84.56 93 LEU A O 1
ATOM 749 N N . VAL A 1 94 ? 8.582 4.393 5.282 1.00 88.56 94 VAL A N 1
ATOM 750 C CA . VAL A 1 94 ? 7.516 3.398 5.445 1.00 88.56 94 VAL A CA 1
ATOM 751 C C . VAL A 1 94 ? 7.020 3.334 6.895 1.00 88.56 94 VAL A C 1
ATOM 753 O O . VAL A 1 94 ? 5.822 3.213 7.120 1.00 88.56 94 VAL A O 1
ATOM 756 N N . SER A 1 95 ? 7.898 3.490 7.891 1.00 89.75 95 SER A N 1
ATOM 757 C CA . SER A 1 95 ? 7.518 3.420 9.313 1.00 89.75 95 SER A CA 1
ATOM 758 C C . SER A 1 95 ? 7.036 4.732 9.931 1.00 89.75 95 SER A C 1
ATOM 760 O O . SER A 1 95 ? 6.494 4.715 11.036 1.00 89.75 95 SER A O 1
ATOM 762 N N . LYS A 1 96 ? 7.175 5.868 9.234 1.00 88.69 96 LYS A N 1
ATOM 763 C CA . LYS A 1 96 ? 6.879 7.207 9.775 1.00 88.69 96 LYS A CA 1
ATOM 764 C C . LYS A 1 96 ? 5.472 7.339 10.357 1.00 88.69 96 LYS A C 1
ATOM 766 O O . LYS A 1 96 ? 5.306 8.006 11.376 1.00 88.69 96 LYS A O 1
ATOM 771 N N . TRP A 1 97 ? 4.469 6.736 9.720 1.00 87.19 97 TRP A N 1
ATOM 772 C CA . TRP A 1 97 ? 3.079 6.852 10.164 1.00 87.19 97 TRP A CA 1
ATOM 773 C C . TRP A 1 97 ? 2.858 6.218 11.544 1.00 87.19 97 TRP A C 1
ATOM 775 O O . TRP A 1 97 ? 2.103 6.765 12.345 1.00 87.19 97 TRP A O 1
ATOM 785 N N . LYS A 1 98 ? 3.575 5.130 11.858 1.00 89.25 98 LYS A N 1
ATOM 786 C CA . LYS A 1 98 ? 3.413 4.367 13.103 1.00 89.25 98 LYS A CA 1
ATOM 787 C C . LYS A 1 98 ? 3.824 5.165 14.344 1.00 89.25 98 LYS A C 1
ATOM 789 O O . LYS A 1 98 ? 3.259 4.974 15.410 1.00 89.25 98 LYS A O 1
ATOM 794 N N . ASN A 1 99 ? 4.723 6.141 14.197 1.00 89.50 99 ASN A N 1
ATOM 795 C CA . ASN A 1 99 ? 5.132 7.028 15.295 1.00 89.50 99 ASN A CA 1
ATOM 796 C C . ASN A 1 99 ? 3.994 7.926 15.816 1.00 89.50 99 ASN A C 1
ATOM 798 O O . ASN A 1 99 ? 4.094 8.454 16.920 1.00 89.50 99 ASN A O 1
ATOM 802 N N . GLY A 1 100 ? 2.948 8.148 15.014 1.00 90.94 100 GLY A N 1
ATOM 803 C CA . GLY A 1 100 ? 1.806 8.992 15.369 1.00 90.94 100 GLY A CA 1
ATOM 804 C C . GLY A 1 100 ? 0.543 8.218 15.738 1.00 90.94 100 GLY A C 1
ATOM 805 O O . GLY A 1 100 ? -0.516 8.835 15.818 1.00 90.94 100 GLY A O 1
ATOM 806 N N . VAL A 1 101 ? 0.630 6.894 15.895 1.00 93.94 101 VAL A N 1
ATOM 807 C CA . VAL A 1 101 ? -0.525 6.010 16.086 1.00 93.94 101 VAL A CA 1
ATOM 808 C C . VAL A 1 101 ? -0.292 5.147 17.318 1.00 93.94 101 VAL A C 1
ATOM 810 O O . VAL A 1 101 ? 0.693 4.417 17.404 1.00 93.94 101 VAL A O 1
ATOM 813 N N . SER A 1 102 ? -1.196 5.235 18.292 1.00 95.62 102 SER A N 1
ATOM 814 C CA . SER A 1 102 ? -1.164 4.345 19.453 1.00 95.62 102 SER A CA 1
ATOM 815 C C . SER A 1 102 ? -1.571 2.919 19.074 1.00 95.62 102 SER A C 1
ATOM 817 O O . SER A 1 102 ? -2.323 2.705 18.126 1.00 95.62 102 SER A O 1
ATOM 819 N N . GLU A 1 103 ? -1.154 1.931 19.867 1.00 96.00 103 GLU A N 1
ATOM 820 C CA . GLU A 1 103 ? -1.528 0.526 19.648 1.00 96.00 103 GLU A CA 1
ATOM 821 C C . GLU A 1 103 ? -3.052 0.331 19.566 1.00 96.00 103 GLU A C 1
ATOM 823 O O . GLU A 1 103 ? -3.558 -0.426 18.738 1.00 96.00 103 GLU A O 1
ATOM 828 N N . ARG A 1 104 ? -3.796 1.060 20.407 1.00 95.69 104 ARG A N 1
ATOM 829 C CA . ARG A 1 104 ? -5.260 1.050 20.396 1.00 95.69 104 ARG A CA 1
ATOM 830 C C . ARG A 1 104 ? -5.816 1.597 19.083 1.00 95.69 104 ARG A C 1
ATOM 832 O O . ARG A 1 104 ? -6.706 0.981 18.511 1.00 95.69 104 ARG A O 1
ATOM 839 N N . GLU A 1 105 ? -5.292 2.720 18.598 1.00 96.06 105 GLU A N 1
ATOM 840 C CA . GLU A 1 105 ? -5.714 3.301 17.318 1.00 96.06 105 GLU A CA 1
ATOM 841 C C . GLU A 1 105 ? -5.365 2.401 16.130 1.00 96.06 105 GLU A C 1
ATOM 843 O O . GLU A 1 105 ? -6.160 2.309 15.201 1.00 96.06 105 GLU A O 1
ATOM 848 N N . GLU A 1 106 ? -4.216 1.719 16.163 1.00 96.31 106 GLU A N 1
ATOM 849 C CA . GLU A 1 106 ? -3.829 0.742 15.139 1.00 96.31 106 GLU A CA 1
ATOM 850 C C . GLU A 1 106 ? -4.818 -0.429 15.122 1.00 96.31 106 GLU A C 1
ATOM 852 O O . GLU A 1 106 ? -5.379 -0.734 14.074 1.00 96.31 106 GLU A O 1
ATOM 857 N N . LYS A 1 107 ? -5.121 -1.031 16.281 1.00 96.75 107 LYS A N 1
ATOM 858 C CA . LYS A 1 107 ? -6.121 -2.111 16.397 1.00 96.75 107 LYS A CA 1
ATOM 859 C C . LYS A 1 107 ? -7.493 -1.685 15.883 1.00 96.75 107 LYS A C 1
ATOM 861 O O . LYS A 1 107 ? -8.115 -2.397 15.102 1.00 96.75 107 LYS A O 1
ATOM 866 N N . GLU A 1 108 ? -7.951 -0.511 16.305 1.00 96.31 108 GLU A N 1
ATOM 867 C CA . GLU A 1 108 ? -9.236 0.048 15.886 1.00 96.31 108 GLU A CA 1
ATOM 868 C C . GLU A 1 108 ? -9.275 0.416 14.391 1.00 96.31 108 GLU A C 1
ATOM 870 O O . GLU A 1 108 ? -10.348 0.433 13.794 1.00 96.31 108 GLU A O 1
ATOM 875 N N . ALA A 1 109 ? -8.138 0.749 13.779 1.00 95.75 109 ALA A N 1
ATOM 876 C CA . ALA A 1 109 ? -8.037 0.982 12.342 1.00 95.75 109 ALA A CA 1
ATOM 877 C C . ALA A 1 109 ? 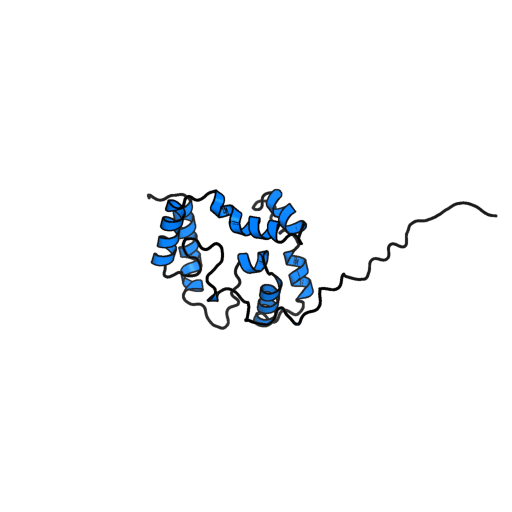-8.058 -0.336 11.554 1.00 95.75 109 ALA A C 1
ATOM 879 O O . ALA A 1 109 ? -8.745 -0.431 10.541 1.00 95.75 109 ALA A O 1
ATOM 880 N N . MET A 1 110 ? -7.342 -1.357 12.028 1.00 96.38 110 MET A N 1
ATOM 881 C CA . MET A 1 110 ? -7.271 -2.659 11.358 1.00 96.38 110 MET A CA 1
ATOM 882 C C . M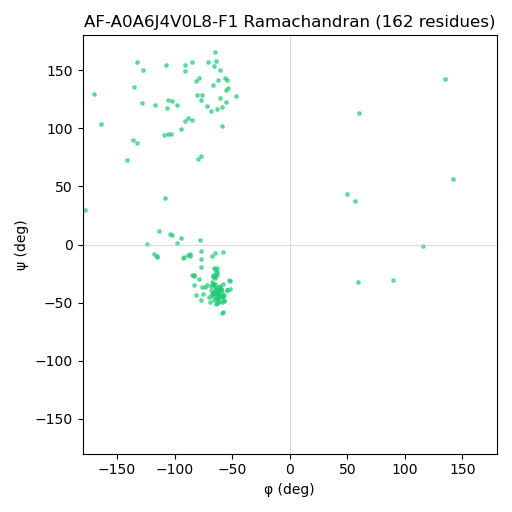ET A 1 110 ? -8.609 -3.403 11.398 1.00 96.38 110 MET A C 1
ATOM 884 O O . MET A 1 110 ? -8.969 -4.033 10.409 1.00 96.38 110 MET A O 1
ATOM 888 N N . SER A 1 111 ? -9.413 -3.242 12.455 1.00 96.62 111 SER A N 1
ATOM 889 C CA . SER A 1 111 ? -10.766 -3.820 12.493 1.00 96.62 111 SER A CA 1
ATOM 890 C C . SER A 1 111 ? -11.705 -3.249 11.420 1.00 96.62 111 SER A C 1
ATOM 892 O O . SER A 1 111 ? -12.660 -3.911 11.016 1.00 96.62 111 SER A O 1
ATOM 894 N N . ILE A 1 112 ? -11.434 -2.037 10.914 1.00 96.69 112 ILE A N 1
ATOM 895 C CA . ILE A 1 112 ? -12.154 -1.487 9.759 1.00 96.69 112 ILE A CA 1
ATOM 896 C C . ILE A 1 112 ? -11.765 -2.255 8.495 1.00 96.69 112 ILE A C 1
ATOM 898 O O . ILE A 1 112 ? -12.652 -2.624 7.735 1.00 96.69 112 ILE A O 1
ATOM 902 N N . LEU A 1 113 ? -10.474 -2.530 8.277 1.00 96.12 113 LEU A N 1
ATOM 903 C CA . LEU A 1 113 ? -10.029 -3.329 7.128 1.00 96.12 113 LEU A CA 1
ATOM 904 C C . LEU A 1 113 ? -10.680 -4.719 7.142 1.00 96.12 113 LEU A C 1
ATOM 906 O O . LEU A 1 113 ? -11.219 -5.153 6.126 1.00 96.12 113 LEU A O 1
ATOM 910 N N . GLU A 1 114 ? -10.712 -5.362 8.313 1.00 95.12 114 GLU A N 1
ATOM 911 C CA . GLU A 1 114 ? -11.366 -6.660 8.519 1.00 95.12 114 GLU A CA 1
ATOM 912 C C . GLU A 1 114 ? -12.861 -6.613 8.175 1.00 95.12 114 GLU A C 1
ATOM 914 O O . GLU A 1 114 ? -13.360 -7.486 7.469 1.00 95.12 114 GLU A O 1
ATOM 919 N N . ALA A 1 115 ? -13.580 -5.567 8.600 1.00 96.12 115 ALA A N 1
ATOM 920 C CA . ALA A 1 115 ? -15.000 -5.396 8.278 1.00 96.12 115 ALA A CA 1
ATOM 921 C C . ALA A 1 115 ? -15.269 -5.215 6.772 1.00 96.12 115 ALA A C 1
ATOM 923 O O . ALA A 1 115 ? -16.377 -5.486 6.307 1.00 96.12 115 ALA A O 1
ATOM 924 N N . PHE A 1 116 ? -14.269 -4.757 6.017 1.00 95.38 116 PHE A N 1
ATOM 925 C CA . PHE A 1 116 ? -14.317 -4.633 4.563 1.00 95.38 116 PHE A CA 1
ATOM 926 C C . PHE A 1 116 ? -13.730 -5.846 3.832 1.00 95.38 116 PHE A C 1
ATOM 928 O O . PHE A 1 116 ? -13.658 -5.792 2.609 1.00 95.38 116 PHE A O 1
ATOM 935 N N . ASP A 1 117 ? -13.340 -6.917 4.534 1.00 94.25 117 ASP A N 1
ATOM 936 C CA . ASP A 1 117 ? -12.682 -8.101 3.958 1.00 94.25 117 ASP A CA 1
ATOM 937 C C . ASP A 1 117 ? -11.392 -7.745 3.186 1.00 94.25 117 ASP A C 1
ATOM 939 O O . ASP A 1 117 ? -11.086 -8.282 2.123 1.00 94.25 117 ASP A O 1
ATOM 943 N N . ILE A 1 118 ? -10.639 -6.772 3.712 1.00 94.38 118 ILE A N 1
ATOM 944 C CA . ILE A 1 118 ? -9.342 -6.347 3.182 1.00 94.38 118 ILE A CA 1
ATOM 945 C C . ILE A 1 118 ? -8.244 -6.860 4.117 1.00 94.38 118 ILE A C 1
ATOM 947 O O . ILE A 1 118 ? -8.149 -6.442 5.267 1.00 94.38 118 ILE A O 1
ATOM 951 N N . ASP A 1 119 ? -7.361 -7.717 3.610 1.00 92.62 119 ASP A N 1
ATOM 952 C CA . ASP A 1 119 ? -6.313 -8.391 4.394 1.00 92.62 119 ASP A CA 1
ATOM 953 C C . ASP A 1 119 ? -4.880 -7.956 4.024 1.00 92.62 119 ASP A C 1
ATOM 955 O O . ASP A 1 119 ? -3.907 -8.598 4.429 1.00 92.62 119 ASP A O 1
ATOM 959 N N . ILE A 1 120 ? -4.742 -6.883 3.235 1.00 94.50 120 ILE A N 1
ATOM 960 C CA . ILE A 1 120 ? -3.439 -6.378 2.779 1.00 94.50 120 ILE A CA 1
ATOM 961 C C . ILE A 1 120 ? -2.577 -5.867 3.932 1.00 94.50 120 ILE A C 1
ATOM 963 O O . ILE A 1 120 ? -1.361 -5.979 3.847 1.00 94.50 120 ILE A O 1
ATOM 967 N N . TYR A 1 121 ? -3.171 -5.377 5.020 1.00 94.50 121 TYR A N 1
ATOM 968 C CA . TYR A 1 121 ? -2.453 -4.978 6.231 1.00 94.50 121 TYR A CA 1
ATOM 969 C C . TYR A 1 121 ? -3.059 -5.654 7.456 1.00 94.50 121 TYR A C 1
ATOM 971 O O . TYR A 1 121 ? -4.257 -5.936 7.498 1.00 94.50 121 TYR A O 1
ATOM 979 N N . ARG A 1 122 ? -2.221 -5.897 8.465 1.00 94.00 122 ARG A N 1
ATOM 980 C CA . ARG A 1 122 ? -2.617 -6.470 9.753 1.00 94.00 122 ARG A CA 1
ATOM 981 C C . ARG A 1 122 ? -2.006 -5.669 10.888 1.00 94.00 122 ARG A C 1
ATOM 983 O O . ARG A 1 122 ? -0.984 -5.007 10.723 1.00 94.00 122 ARG A O 1
ATOM 990 N N . PHE A 1 123 ? -2.630 -5.756 12.057 1.00 94.62 123 PHE A N 1
ATOM 991 C CA . PHE A 1 123 ? -2.101 -5.138 13.267 1.00 94.62 123 PHE A CA 1
ATOM 992 C C . PHE A 1 123 ? -0.671 -5.619 13.555 1.00 94.62 123 PHE A C 1
ATOM 994 O O . PHE A 1 123 ? -0.399 -6.818 13.544 1.00 94.62 123 PHE A O 1
ATOM 1001 N N . GLY A 1 124 ? 0.226 -4.677 13.850 1.00 93.06 124 GLY A N 1
ATOM 1002 C CA . GLY A 1 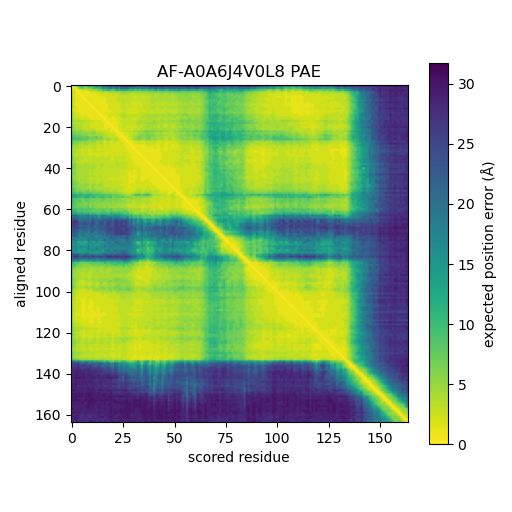124 ? 1.626 -4.951 14.160 1.00 93.06 124 GLY A CA 1
ATOM 1003 C C . GLY A 1 124 ? 2.527 -4.965 12.927 1.00 93.06 124 GLY A C 1
ATOM 1004 O O . GLY A 1 124 ? 3.681 -4.533 13.030 1.00 93.06 124 GLY A O 1
ATOM 1005 N N . ASP A 1 125 ? 1.996 -5.359 11.771 1.00 92.81 125 ASP A N 1
ATOM 1006 C CA . ASP A 1 125 ? 2.755 -5.485 10.534 1.00 92.81 125 ASP A CA 1
ATOM 1007 C C . ASP A 1 125 ? 3.030 -4.113 9.914 1.00 92.81 125 ASP A C 1
ATOM 1009 O O . ASP A 1 125 ? 2.146 -3.284 9.707 1.00 92.81 125 ASP A O 1
ATOM 1013 N N . LEU A 1 126 ? 4.303 -3.865 9.607 1.00 90.94 126 LEU A N 1
ATOM 1014 C CA . LEU A 1 126 ? 4.720 -2.661 8.890 1.00 90.94 126 LEU A CA 1
ATOM 1015 C C . LEU A 1 126 ? 4.561 -2.809 7.370 1.00 90.94 126 LEU A C 1
ATOM 1017 O O . LEU A 1 126 ? 4.460 -1.817 6.654 1.00 90.94 126 LEU A O 1
ATOM 1021 N N . LEU A 1 127 ? 4.622 -4.047 6.884 1.00 93.88 127 LEU A N 1
ATOM 1022 C CA . LEU A 1 127 ? 4.623 -4.382 5.468 1.00 93.88 127 LEU A CA 1
ATOM 1023 C C . LEU A 1 127 ? 3.281 -5.001 5.077 1.00 93.88 127 LEU A C 1
ATOM 1025 O O . LEU A 1 127 ? 2.614 -5.595 5.925 1.00 93.88 127 LEU A O 1
ATOM 1029 N N . PRO A 1 128 ? 2.900 -4.895 3.797 1.00 93.88 128 PRO A N 1
ATOM 1030 C CA . PRO A 1 128 ? 1.709 -5.557 3.303 1.00 93.88 128 PRO A CA 1
ATOM 1031 C C . PRO A 1 128 ? 1.841 -7.083 3.399 1.00 93.88 128 PRO A C 1
ATOM 1033 O O . PRO A 1 128 ? 2.946 -7.637 3.418 1.00 93.88 128 PRO A O 1
ATOM 1036 N N . ALA A 1 129 ? 0.704 -7.775 3.415 1.00 93.50 129 ALA A N 1
ATOM 1037 C CA . ALA A 1 129 ? 0.651 -9.226 3.442 1.00 93.50 129 ALA A CA 1
ATOM 1038 C C . ALA A 1 129 ? 1.467 -9.824 2.287 1.00 93.50 129 ALA A C 1
ATOM 1040 O O . ALA A 1 129 ? 1.444 -9.334 1.157 1.00 93.50 129 ALA A O 1
ATOM 1041 N N . ARG A 1 130 ? 2.164 -10.932 2.563 1.00 91.56 130 ARG A N 1
ATOM 1042 C CA . ARG A 1 130 ? 3.159 -11.536 1.658 1.00 91.56 130 ARG A CA 1
ATOM 1043 C C . ARG A 1 130 ? 2.651 -11.785 0.234 1.00 91.56 130 ARG A C 1
ATOM 1045 O O . ARG A 1 130 ? 3.436 -11.702 -0.699 1.00 91.56 130 ARG A O 1
ATOM 1052 N N . ARG A 1 131 ? 1.357 -12.067 0.056 1.00 90.31 131 ARG A N 1
ATOM 1053 C CA . ARG A 1 131 ? 0.746 -12.286 -1.268 1.00 90.31 131 ARG A CA 1
ATOM 1054 C C . ARG A 1 131 ? 0.800 -11.060 -2.193 1.00 90.31 131 ARG A C 1
ATOM 1056 O O . ARG A 1 131 ? 0.685 -11.217 -3.398 1.00 90.31 131 ARG A O 1
ATOM 1063 N N . PHE A 1 132 ? 0.990 -9.866 -1.629 1.00 91.38 132 PHE A N 1
ATOM 1064 C CA . PHE A 1 132 ? 1.152 -8.598 -2.347 1.00 91.38 132 PHE A CA 1
ATOM 1065 C C . PHE A 1 132 ? 2.622 -8.184 -2.512 1.00 91.38 132 PHE A C 1
ATOM 1067 O O . PHE A 1 132 ? 2.914 -7.106 -3.030 1.00 91.38 132 PHE A O 1
ATOM 1074 N N . TRP A 1 133 ? 3.555 -9.008 -2.034 1.00 93.19 133 TRP A N 1
ATOM 1075 C CA . TRP A 1 133 ? 4.987 -8.774 -2.153 1.00 93.19 133 TRP A CA 1
ATOM 1076 C C . TRP A 1 133 ? 5.522 -9.567 -3.345 1.00 93.19 133 TRP A C 1
ATOM 1078 O O . TRP A 1 133 ? 5.402 -10.790 -3.385 1.00 93.19 133 TRP A O 1
ATOM 1088 N N . LEU A 1 134 ? 6.097 -8.876 -4.331 1.00 89.94 134 LEU A N 1
ATOM 1089 C CA . LEU A 1 134 ? 6.382 -9.434 -5.663 1.00 89.94 134 LEU A CA 1
ATOM 1090 C C . LEU A 1 134 ? 7.622 -10.343 -5.718 1.00 89.94 134 LEU A C 1
ATOM 1092 O O . LEU A 1 134 ? 8.002 -10.809 -6.790 1.00 89.94 134 LEU A O 1
ATOM 1096 N N . GLU A 1 135 ? 8.271 -10.610 -4.587 1.00 80.38 135 GLU A N 1
ATOM 1097 C CA . GLU A 1 135 ? 9.463 -11.455 -4.560 1.00 80.38 135 GLU A CA 1
ATOM 1098 C C . GLU A 1 135 ? 9.125 -12.938 -4.670 1.00 80.38 135 GLU A C 1
ATOM 1100 O O . GLU A 1 135 ? 8.434 -13.517 -3.825 1.00 80.38 135 GLU A O 1
ATOM 1105 N N . LYS A 1 136 ? 9.718 -13.585 -5.674 1.00 55.75 136 LYS A N 1
ATOM 1106 C CA . LYS A 1 136 ? 9.857 -15.037 -5.706 1.00 55.75 136 LYS A CA 1
ATOM 1107 C C . LYS A 1 136 ? 11.059 -15.442 -4.843 1.00 55.75 136 LYS A C 1
ATOM 1109 O O . LYS A 1 136 ? 12.091 -14.770 -4.880 1.00 55.75 136 LYS A O 1
ATOM 1114 N N . PRO A 1 137 ? 10.984 -16.540 -4.072 1.00 42.50 137 PRO A N 1
ATOM 1115 C CA . PRO A 1 137 ? 12.165 -17.077 -3.404 1.00 42.50 137 PRO A CA 1
ATOM 1116 C C . PRO A 1 137 ? 13.242 -17.436 -4.448 1.00 42.50 137 PRO A C 1
ATOM 1118 O O . PRO A 1 137 ? 12.996 -18.301 -5.284 1.00 42.50 137 PRO A O 1
ATOM 1121 N N . GLY A 1 138 ? 14.420 -16.796 -4.395 1.00 46.28 138 GLY A N 1
ATOM 1122 C CA . GLY A 1 138 ? 15.632 -17.248 -5.105 1.00 46.28 138 GLY A CA 1
ATOM 1123 C C . GLY A 1 138 ? 16.215 -16.358 -6.217 1.00 46.28 138 GLY A C 1
ATOM 1124 O O . GLY A 1 138 ? 17.254 -16.723 -6.757 1.00 46.28 138 GLY A O 1
ATOM 1125 N N . GLU A 1 139 ? 15.626 -15.207 -6.557 1.00 46.44 139 GLU A N 1
ATOM 1126 C CA . GLU A 1 139 ? 16.062 -14.402 -7.725 1.00 46.44 139 GLU A CA 1
ATOM 1127 C C . GLU A 1 139 ? 17.117 -13.308 -7.435 1.00 46.44 139 GLU A C 1
ATOM 1129 O O . GLU A 1 139 ? 17.736 -12.797 -8.366 1.00 46.44 139 GLU A O 1
ATOM 1134 N N . ASP A 1 140 ? 17.413 -13.002 -6.165 1.00 44.44 140 ASP A N 1
ATOM 1135 C CA . ASP A 1 140 ? 18.419 -11.988 -5.772 1.00 44.44 140 ASP A CA 1
ATOM 1136 C C . ASP A 1 140 ? 19.877 -12.385 -6.118 1.00 44.44 140 ASP A C 1
ATOM 1138 O O . ASP A 1 140 ? 20.790 -11.568 -6.015 1.00 44.44 140 ASP A O 1
ATOM 1142 N N . ALA A 1 141 ? 20.129 -13.630 -6.538 1.00 43.22 141 ALA A N 1
ATOM 1143 C CA . ALA A 1 141 ? 21.483 -14.159 -6.724 1.00 43.22 141 ALA A CA 1
ATOM 1144 C C . ALA A 1 141 ? 22.105 -13.921 -8.117 1.00 43.22 141 ALA A C 1
ATOM 1146 O O . ALA A 1 141 ? 23.284 -14.223 -8.294 1.00 43.22 141 ALA A O 1
ATOM 1147 N N . LEU A 1 142 ? 21.355 -13.431 -9.115 1.00 40.56 142 LEU A N 1
ATOM 1148 C CA . LEU A 1 142 ? 21.789 -13.528 -10.523 1.00 40.56 142 LEU A CA 1
ATOM 1149 C C . LEU A 1 142 ? 21.889 -12.217 -11.308 1.00 40.56 142 LEU A C 1
ATOM 1151 O O . LEU A 1 142 ? 22.269 -12.258 -12.478 1.00 40.56 142 LEU A O 1
ATOM 1155 N N . LEU A 1 143 ? 21.608 -11.056 -10.714 1.00 45.12 143 LEU A N 1
ATOM 1156 C CA . LEU A 1 143 ? 21.720 -9.792 -11.446 1.00 45.12 143 LEU A CA 1
ATOM 1157 C C . LEU A 1 143 ? 22.961 -8.995 -11.022 1.00 45.12 143 LEU A C 1
ATOM 1159 O O . LEU A 1 143 ? 23.116 -8.687 -9.838 1.00 45.12 143 LEU A O 1
ATOM 1163 N N . PRO A 1 144 ? 23.849 -8.623 -11.965 1.00 40.81 144 PRO A N 1
ATOM 1164 C CA . PRO A 1 144 ? 24.996 -7.787 -11.651 1.00 40.81 144 PRO A CA 1
ATOM 1165 C C . PRO A 1 144 ? 24.542 -6.383 -11.207 1.00 40.81 144 PRO A C 1
ATOM 1167 O O . PRO A 1 144 ? 23.464 -5.916 -11.601 1.00 40.81 144 PRO A O 1
ATOM 1170 N N . PRO A 1 145 ? 25.353 -5.679 -10.393 1.00 40.56 145 PRO A N 1
ATOM 1171 C CA . PRO A 1 145 ? 25.047 -4.317 -9.972 1.00 40.56 145 PRO A CA 1
ATOM 1172 C C . PRO A 1 145 ? 24.843 -3.411 -11.192 1.00 40.56 145 PRO A C 1
ATOM 1174 O O . PRO A 1 145 ? 25.512 -3.563 -12.215 1.00 40.56 145 PRO A O 1
ATOM 1177 N N . ALA A 1 146 ? 23.901 -2.466 -11.082 1.00 45.78 146 ALA A N 1
ATOM 1178 C CA . ALA A 1 146 ? 23.660 -1.487 -12.139 1.00 45.78 146 ALA A CA 1
ATOM 1179 C C . ALA A 1 146 ? 24.965 -0.759 -12.467 1.00 45.78 146 ALA A C 1
ATOM 1181 O O . ALA A 1 146 ? 25.576 -0.153 -11.586 1.00 45.78 146 ALA A O 1
ATOM 1182 N N . GLN A 1 147 ? 25.379 -0.829 -13.731 1.00 38.56 147 GLN A N 1
ATOM 1183 C CA . GLN A 1 147 ? 26.527 -0.068 -14.192 1.00 38.56 147 GLN A CA 1
ATOM 1184 C C . GLN A 1 147 ? 26.192 1.430 -14.143 1.00 38.56 147 GLN A C 1
ATOM 1186 O O . GLN A 1 147 ? 25.082 1.817 -14.527 1.00 38.56 147 GLN A O 1
ATOM 1191 N N . PRO A 1 148 ? 27.116 2.282 -13.667 1.00 34.22 148 PRO A N 1
ATOM 1192 C CA . PRO A 1 148 ? 26.943 3.720 -13.766 1.00 34.22 148 PRO A CA 1
ATOM 1193 C C . PRO A 1 148 ? 26.873 4.124 -15.241 1.00 34.22 148 PRO A C 1
ATOM 1195 O O . PRO A 1 148 ? 27.578 3.568 -16.083 1.00 34.22 148 PRO A O 1
ATOM 1198 N N . LEU A 1 149 ? 26.005 5.091 -15.548 1.00 40.38 149 LEU A N 1
ATOM 1199 C CA . LEU A 1 149 ? 25.886 5.681 -16.879 1.00 40.38 149 LEU A CA 1
ATOM 1200 C C . LEU A 1 149 ? 27.240 6.289 -17.276 1.00 40.38 149 LEU A C 1
ATOM 1202 O O . LEU A 1 149 ? 27.613 7.359 -16.798 1.00 40.38 149 LEU A O 1
ATOM 1206 N N . ALA A 1 150 ? 27.986 5.593 -18.130 1.00 40.41 150 ALA A N 1
ATOM 1207 C CA . ALA A 1 150 ? 29.174 6.135 -18.764 1.00 40.41 150 ALA A CA 1
ATOM 1208 C C . ALA A 1 150 ? 28.740 7.173 -19.807 1.00 40.41 150 ALA A C 1
ATOM 1210 O O . ALA A 1 150 ? 28.026 6.834 -20.749 1.00 40.41 150 ALA A O 1
ATOM 1211 N N . GLY A 1 151 ? 29.168 8.427 -19.641 1.00 46.38 151 GLY A N 1
ATOM 1212 C CA . GLY A 1 151 ? 29.036 9.435 -20.693 1.00 46.38 151 GLY A CA 1
ATOM 1213 C C . GLY A 1 151 ? 28.677 10.841 -20.229 1.00 46.38 151 GLY A C 1
ATOM 1214 O O . GLY A 1 151 ? 27.708 11.404 -20.721 1.00 46.38 151 GLY A O 1
ATOM 1215 N N . VAL A 1 152 ? 29.475 11.430 -19.337 1.00 38.53 152 VAL A N 1
ATOM 1216 C CA . VAL A 1 152 ? 29.729 12.878 -19.372 1.00 38.53 152 VAL A CA 1
ATOM 1217 C C . VAL A 1 152 ? 31.228 13.050 -19.154 1.00 38.53 152 VAL A C 1
ATOM 1219 O O . VAL A 1 152 ? 31.705 13.067 -18.023 1.00 38.53 152 VAL A O 1
ATOM 1222 N N . SER A 1 153 ? 31.980 13.059 -20.253 1.00 38.97 153 SER A N 1
ATOM 1223 C CA . SER A 1 153 ? 33.382 13.464 -20.243 1.00 38.97 153 SER A CA 1
ATOM 1224 C C . SER A 1 153 ? 33.434 14.960 -19.953 1.00 38.97 153 SER A C 1
ATOM 1226 O O . SER A 1 153 ? 32.940 15.767 -20.739 1.00 38.97 153 SER A O 1
ATOM 1228 N N . ASP A 1 154 ? 34.002 15.309 -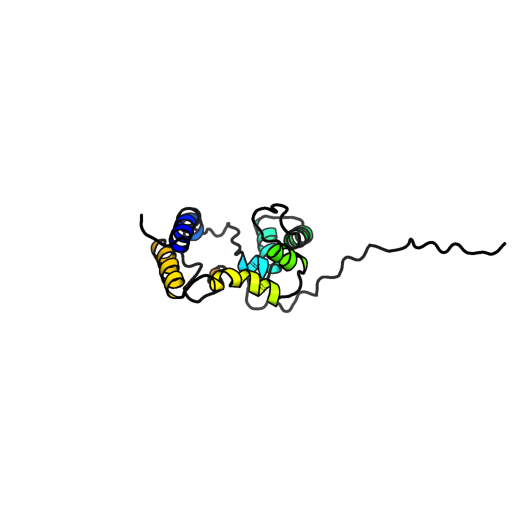18.806 1.00 38.91 154 ASP A N 1
ATOM 1229 C CA . ASP A 1 154 ? 34.332 16.673 -18.408 1.00 38.91 154 ASP A CA 1
ATOM 1230 C C . ASP A 1 154 ? 35.642 17.079 -19.109 1.00 38.91 154 ASP A C 1
ATOM 1232 O O . ASP A 1 154 ? 36.722 17.067 -18.523 1.00 38.91 154 ASP A O 1
ATOM 1236 N N . GLU A 1 155 ? 35.575 17.344 -20.418 1.00 40.00 155 GLU A N 1
ATOM 1237 C CA . GLU A 1 155 ? 36.652 18.014 -21.154 1.00 40.00 155 GLU A CA 1
ATOM 1238 C C . GLU A 1 155 ? 36.253 19.472 -21.388 1.00 40.00 155 GLU A C 1
ATOM 1240 O O . GLU A 1 155 ? 35.527 19.802 -22.325 1.00 40.00 155 GLU A O 1
ATOM 1245 N N . GLY A 1 156 ? 36.707 20.359 -20.502 1.00 38.50 156 GLY A N 1
ATOM 1246 C CA . GLY A 1 156 ? 36.371 21.777 -20.607 1.00 38.50 156 GLY A CA 1
ATOM 1247 C C . GLY A 1 156 ? 36.998 22.700 -19.568 1.00 38.50 156 GLY A C 1
ATOM 1248 O O . GLY A 1 156 ? 36.395 23.716 -19.243 1.00 38.50 156 GLY A O 1
ATOM 1249 N N . ALA A 1 157 ? 38.190 22.399 -19.045 1.00 35.25 157 ALA A N 1
ATOM 1250 C CA . ALA A 1 157 ? 38.956 23.348 -18.234 1.00 35.25 157 ALA A CA 1
ATOM 1251 C C . ALA A 1 157 ? 40.186 23.819 -19.019 1.00 35.25 157 ALA A C 1
ATOM 1253 O O . ALA A 1 157 ? 41.229 23.167 -19.052 1.00 35.25 157 ALA A O 1
ATOM 1254 N N . GLY A 1 158 ? 40.025 24.956 -19.700 1.00 32.31 158 GLY A N 1
ATOM 1255 C CA . GLY A 1 158 ? 41.087 25.635 -20.427 1.00 32.31 158 GLY A CA 1
ATOM 1256 C C . GLY A 1 158 ? 42.237 26.044 -19.509 1.00 32.31 158 GLY A C 1
ATOM 1257 O O . GLY A 1 158 ? 42.041 26.760 -18.530 1.00 32.31 158 GLY A O 1
ATOM 1258 N N . ASN A 1 159 ? 43.447 25.630 -19.877 1.00 32.75 159 ASN A N 1
ATOM 1259 C CA . ASN A 1 159 ? 44.691 26.159 -19.337 1.00 32.75 159 ASN A CA 1
ATOM 1260 C C . ASN A 1 159 ? 45.320 27.065 -20.405 1.00 32.75 159 ASN A C 1
ATOM 1262 O O . ASN A 1 159 ? 45.990 26.607 -21.329 1.00 32.75 159 ASN A O 1
ATOM 1266 N N . LEU A 1 160 ? 45.054 28.366 -20.291 1.00 36.16 160 LEU A N 1
ATOM 1267 C CA . LEU A 1 160 ? 45.771 29.430 -20.988 1.00 36.16 160 LEU A CA 1
ATOM 1268 C C . LEU A 1 160 ? 46.932 29.884 -20.094 1.00 3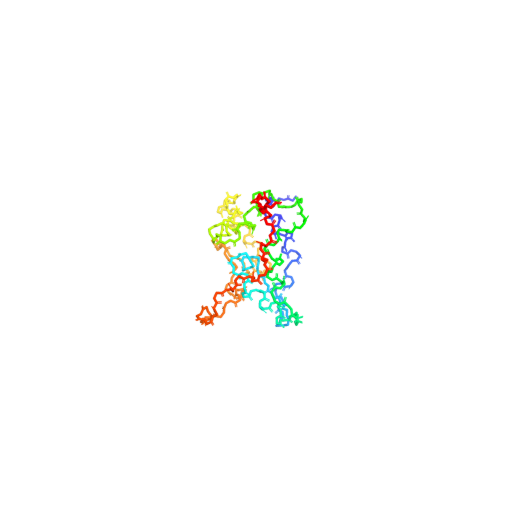6.16 160 LEU A C 1
ATOM 1270 O O . LEU A 1 160 ? 46.697 30.583 -19.114 1.00 36.16 160 LEU A O 1
ATOM 1274 N N . ALA A 1 161 ? 48.168 29.519 -20.449 1.00 31.86 161 ALA A N 1
ATOM 1275 C CA . ALA A 1 161 ? 49.375 30.270 -20.084 1.00 31.86 161 ALA A CA 1
ATOM 1276 C C . ALA A 1 161 ? 50.603 29.855 -20.931 1.00 31.86 161 ALA A C 1
ATOM 1278 O O . ALA A 1 161 ? 51.235 28.836 -20.674 1.00 31.86 161 ALA A O 1
ATOM 1279 N N . TRP A 1 162 ? 50.936 30.728 -21.890 1.00 28.72 162 TRP A N 1
ATOM 1280 C CA . TRP A 1 162 ? 52.274 31.125 -22.368 1.00 28.72 162 TRP A CA 1
ATOM 1281 C C . TRP A 1 162 ? 53.262 30.101 -22.962 1.00 28.72 162 TRP A C 1
ATOM 1283 O O . TRP A 1 162 ? 53.906 29.344 -22.241 1.00 28.72 162 TRP A O 1
ATOM 1293 N N . ARG A 1 163 ? 53.533 30.264 -24.272 1.00 27.88 163 ARG A N 1
ATOM 1294 C CA . ARG A 1 163 ? 54.874 30.335 -24.905 1.00 27.88 163 ARG A CA 1
ATOM 1295 C C . ARG A 1 163 ? 54.735 30.768 -26.377 1.00 27.88 163 ARG A C 1
ATOM 1297 O O . ARG A 1 163 ? 53.981 30.132 -27.106 1.00 27.88 163 ARG A O 1
ATOM 1304 N N . GLY A 1 164 ? 55.505 31.781 -26.790 1.00 33.03 164 GLY A N 1
ATOM 1305 C CA . GLY A 1 164 ? 55.685 32.205 -28.187 1.00 33.03 164 GLY A CA 1
ATOM 1306 C C . GLY A 1 164 ? 55.436 33.682 -28.404 1.00 33.03 164 GLY A C 1
ATOM 1307 O O . GLY A 1 164 ? 54.307 33.999 -28.824 1.00 33.03 164 GLY A O 1
#

Foldseek 3Di:
DDDDPLQVVLLVVCVVCLVCQVPPDPLDLFADPLCCLQPVLLSLVSCCVSVVPDDSPVVVVVSLQDPPCPPPADPLRNVLSVVPPDNVSSVCVLCVVVVVADLVRLQSSVVSCVVSVHQQDDRPDSGGDVVNNSDDPPDPPDDDPDDPDPDDPPPDDDDDDDDD

Radius of gyration: 21.64 Å; Cα contacts (8 Å, |Δi|>4): 107; chains: 1; bounding box: 76×50×49 Å

pLDDT: mean 76.59, std 21.82, range [27.88, 96.88]

InterPro domains:
  IPR027417 P-loop containing nucleoside triphosphate hydrolase [G3DSA:3.40.50.300] (2-122)

Sequence (164 aa):
KSGSKLQRGVLDWCLHNSVPLREIESDWAVVTYEQLVLKPRPAIDHLAEKLALPDRARLMAHLTRASRVKHKSNAETQKLLETGHDESARRRLVSKWKNGVSEREEKEAMSILEAFDIDIYRFGDLLPARRFWLEKPGEDALLPPAQPLAGVSDEGAGNLAWRG

Mean predicted aligned error: 11.93 Å